Protein AF-A0A367JCL0-F1 (afdb_monomer_lite)

Secondary structure (DSSP, 8-state):
--SHHHHHHHHHPPPS--TT-----TT---SS--HHHHHHHHHHHHHHHHHHHHHHHHHHHHHHHHHHHHHHHH--TTTS---S---------HHHHHHHHHHHHHHHHHHHHHHHTT---GGG-------S-HHHHHHHHHHHHHHHHHHHHHHHHHHHHHHHHHHHHHHTT---------

Organism: Rhizopus azygosporus (NCBI:txid86630)

pLDDT: mean 73.67, std 15.81, range [34.81, 93.25]

Sequence (182 aa):
MSNIDQLKFWLEEEPAGREDDVYLPPDTPIVNPGPNTISLIHKKKTLLKHRCIARLKSYHYKQLEIIRKNVASTVQKEKLPRQSFTPPIEVITGRDYLAYFTQDILDCIDHLDKVKRDEVDPSKDPKVVQVNNGELFHERTEYASQLEKLFDSQCEEAENQYRTLYNIIIEGDDPKLHQKQT

Radius of gyration: 31.99 Å; chains: 1; bounding box: 90×49×70 Å

Structure (mmCIF, N/CA/C/O backbone):
data_AF-A0A367JCL0-F1
#
_entry.id   AF-A0A367JCL0-F1
#
loop_
_atom_site.group_PDB
_atom_site.id
_atom_site.type_symbol
_atom_site.label_atom_id
_atom_site.label_alt_id
_atom_site.label_comp_id
_atom_site.label_asym_id
_atom_site.label_entity_id
_atom_site.label_seq_id
_atom_site.pdbx_PDB_ins_code
_atom_site.Cartn_x
_atom_site.Cartn_y
_atom_site.Cartn_z
_atom_site.occupancy
_atom_site.B_iso_or_equiv
_atom_site.auth_seq_id
_atom_site.auth_comp_id
_atom_site.auth_asym_id
_atom_site.auth_atom_id
_atom_site.pdbx_PDB_model_num
ATOM 1 N N . MET A 1 1 ? 22.654 -6.155 6.620 1.00 44.31 1 MET A N 1
ATOM 2 C CA . MET A 1 1 ? 22.383 -6.116 5.164 1.00 44.31 1 MET A CA 1
ATOM 3 C C . MET A 1 1 ? 21.533 -7.331 4.774 1.00 44.31 1 MET A C 1
ATOM 5 O O . MET A 1 1 ? 22.089 -8.266 4.218 1.00 44.31 1 MET A O 1
ATOM 9 N N . SER A 1 2 ? 20.247 -7.434 5.161 1.00 52.16 2 SER A N 1
ATOM 10 C CA . SER A 1 2 ? 19.583 -8.760 5.062 1.00 52.16 2 SER A CA 1
ATOM 11 C C . SER A 1 2 ? 18.054 -8.833 4.906 1.00 52.16 2 SER A C 1
ATOM 13 O O . SER A 1 2 ? 17.493 -9.870 5.225 1.00 52.16 2 SER A O 1
ATOM 15 N N . ASN A 1 3 ? 17.350 -7.815 4.399 1.00 66.75 3 ASN A N 1
ATOM 16 C CA . ASN A 1 3 ? 15.946 -8.019 3.966 1.00 66.75 3 ASN A CA 1
ATOM 17 C C . ASN A 1 3 ? 15.582 -7.129 2.766 1.00 66.75 3 ASN A C 1
ATOM 19 O O . ASN A 1 3 ? 15.017 -7.585 1.778 1.00 66.75 3 ASN A O 1
ATOM 23 N N . ILE A 1 4 ? 16.035 -5.874 2.800 1.00 72.19 4 ILE A N 1
ATOM 24 C CA . ILE A 1 4 ? 15.807 -4.889 1.731 1.00 72.19 4 ILE A CA 1
ATOM 25 C C . ILE A 1 4 ? 16.496 -5.303 0.419 1.00 72.19 4 ILE A C 1
ATOM 27 O O . ILE A 1 4 ? 15.854 -5.298 -0.627 1.00 72.19 4 ILE A O 1
ATOM 31 N N . ASP A 1 5 ? 17.763 -5.729 0.470 1.00 75.56 5 ASP A N 1
ATOM 32 C CA . ASP A 1 5 ? 18.516 -6.143 -0.728 1.00 75.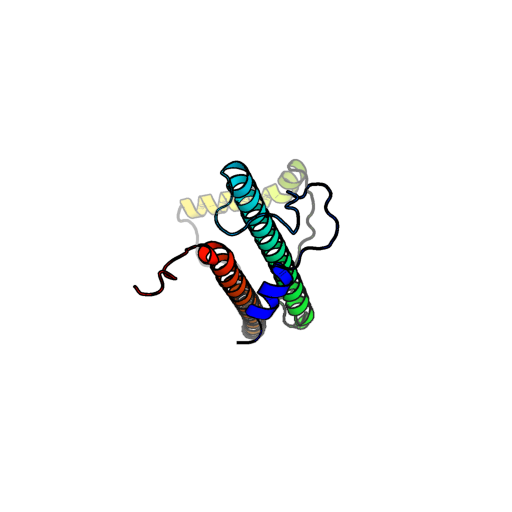56 5 ASP A CA 1
ATOM 33 C C . ASP A 1 5 ? 17.939 -7.412 -1.377 1.00 75.56 5 ASP A C 1
ATOM 35 O O . ASP A 1 5 ? 17.896 -7.530 -2.600 1.00 75.56 5 ASP A O 1
ATOM 39 N N . GLN A 1 6 ? 17.439 -8.344 -0.560 1.00 81.44 6 GLN A N 1
ATOM 40 C CA . GLN A 1 6 ? 16.776 -9.556 -1.045 1.00 81.44 6 GLN A CA 1
ATOM 41 C C . GLN A 1 6 ? 15.436 -9.224 -1.702 1.00 81.44 6 GLN A C 1
ATOM 43 O O . GLN A 1 6 ? 15.147 -9.710 -2.791 1.00 81.44 6 GLN A O 1
ATOM 48 N N . LEU A 1 7 ? 14.627 -8.366 -1.076 1.00 80.44 7 LEU A N 1
ATOM 49 C CA . LEU A 1 7 ? 13.364 -7.926 -1.659 1.00 80.44 7 LEU A CA 1
ATOM 50 C C . LEU A 1 7 ? 13.594 -7.166 -2.969 1.00 80.44 7 LEU A C 1
ATOM 52 O O . LEU A 1 7 ? 12.889 -7.413 -3.942 1.00 80.44 7 LEU A O 1
ATOM 56 N N . LYS A 1 8 ? 14.614 -6.305 -3.032 1.00 79.62 8 LYS A N 1
ATOM 57 C CA . LYS A 1 8 ? 15.017 -5.628 -4.269 1.00 79.62 8 LYS A CA 1
ATOM 58 C C . LYS A 1 8 ? 15.340 -6.631 -5.380 1.00 79.62 8 LYS A C 1
ATOM 60 O O . LYS A 1 8 ? 14.803 -6.492 -6.473 1.00 79.62 8 LYS A O 1
ATOM 65 N N . PHE A 1 9 ? 16.137 -7.658 -5.087 1.00 81.31 9 PHE A N 1
ATOM 66 C CA . PHE A 1 9 ? 16.462 -8.717 -6.047 1.00 81.31 9 PHE A CA 1
ATOM 67 C C . PHE A 1 9 ? 15.200 -9.387 -6.620 1.00 81.31 9 PHE A C 1
ATOM 69 O O . PHE A 1 9 ? 15.035 -9.465 -7.835 1.00 81.31 9 PHE A O 1
ATOM 76 N N . TRP A 1 10 ? 14.260 -9.784 -5.758 1.00 82.50 10 TRP A N 1
ATOM 77 C CA . TRP A 1 10 ? 13.000 -10.403 -6.191 1.00 82.50 10 TRP A CA 1
ATOM 78 C C . TRP A 1 10 ? 12.086 -9.456 -6.977 1.00 82.50 10 TRP A C 1
ATOM 80 O O . TRP A 1 10 ? 11.311 -9.896 -7.824 1.00 82.50 10 TRP A O 1
ATOM 90 N N . LEU A 1 11 ? 12.144 -8.153 -6.698 1.00 81.69 11 LEU A N 1
ATOM 91 C CA . LEU A 1 11 ? 11.395 -7.147 -7.450 1.00 81.69 11 LEU A CA 1
ATOM 92 C C . LEU A 1 11 ? 11.987 -6.918 -8.846 1.00 81.69 11 LEU A C 1
ATOM 94 O O . LEU A 1 11 ? 11.237 -6.612 -9.777 1.00 81.69 11 LEU A O 1
ATOM 98 N N . GLU A 1 12 ? 13.302 -7.073 -8.997 1.00 80.25 12 GLU A N 1
ATOM 99 C CA . GLU A 1 12 ? 14.021 -6.928 -10.265 1.00 80.25 12 GLU A CA 1
ATOM 100 C C . GLU A 1 12 ? 13.875 -8.158 -11.171 1.00 80.25 12 GLU A C 1
ATOM 102 O O . GLU A 1 12 ? 13.802 -7.991 -12.391 1.00 80.25 12 GLU A O 1
ATOM 107 N N . GLU A 1 13 ? 13.736 -9.363 -10.610 1.00 79.19 13 GLU A N 1
ATOM 108 C CA . GLU A 1 13 ? 13.492 -10.582 -11.389 1.00 79.19 13 GLU A CA 1
ATOM 109 C C . GLU A 1 13 ? 12.206 -10.471 -12.229 1.00 79.19 13 GLU A C 1
ATOM 111 O O . GLU A 1 13 ? 11.093 -10.287 -11.725 1.00 79.19 13 GLU A O 1
ATOM 116 N N . GLU A 1 14 ? 12.348 -10.556 -13.555 1.00 66.44 14 GLU A N 1
ATOM 117 C CA . GLU A 1 14 ? 11.206 -10.583 -14.463 1.00 66.44 14 GLU A CA 1
ATOM 118 C C . GLU A 1 14 ? 10.684 -12.011 -14.665 1.00 66.44 14 GLU A C 1
ATOM 120 O O . GLU A 1 14 ? 11.475 -12.926 -14.897 1.00 66.44 14 GLU A O 1
ATOM 125 N N . PRO A 1 15 ? 9.354 -12.224 -14.662 1.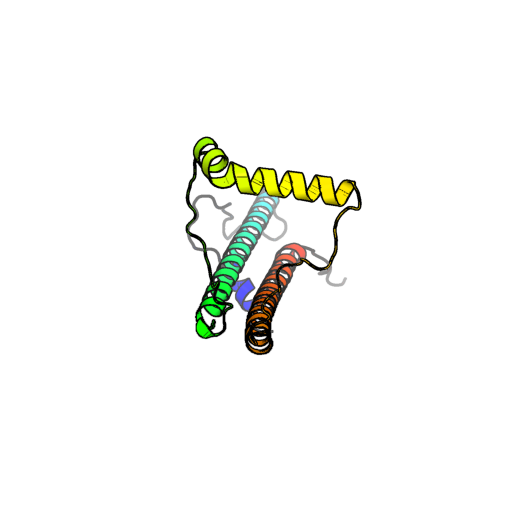00 65.06 15 PRO A N 1
ATOM 126 C CA . PRO A 1 15 ? 8.795 -13.493 -15.104 1.00 65.06 15 PRO A CA 1
ATOM 127 C C . PRO A 1 15 ? 9.074 -13.682 -16.600 1.00 65.06 15 PRO A C 1
ATOM 129 O O . PRO A 1 15 ? 8.828 -12.776 -17.400 1.00 65.06 15 PRO A O 1
ATOM 132 N N . ALA A 1 16 ? 9.576 -14.859 -16.974 1.00 55.19 16 ALA A N 1
ATOM 133 C CA . ALA A 1 16 ? 9.909 -15.180 -18.357 1.00 55.19 16 ALA A CA 1
ATOM 134 C C . ALA A 1 16 ? 8.669 -15.123 -19.274 1.00 55.19 16 ALA A C 1
ATOM 136 O O . ALA A 1 16 ? 7.637 -15.714 -18.954 1.00 55.19 16 ALA A O 1
ATOM 137 N N . GLY A 1 17 ? 8.795 -14.458 -20.431 1.00 53.75 17 GLY A N 1
ATOM 138 C CA . GLY A 1 17 ? 7.862 -14.607 -21.557 1.00 53.75 17 GLY A CA 1
ATOM 139 C C . GLY A 1 17 ? 6.817 -13.503 -21.755 1.00 53.75 17 GLY A C 1
ATOM 140 O O . GLY A 1 17 ? 5.643 -13.818 -21.921 1.00 53.75 17 GLY A O 1
ATOM 141 N N . ARG A 1 18 ? 7.202 -12.218 -21.787 1.00 59.78 18 ARG A N 1
ATOM 142 C CA . ARG A 1 18 ? 6.305 -11.162 -22.296 1.00 59.78 18 ARG A CA 1
ATOM 143 C C . ARG A 1 18 ? 6.629 -10.830 -23.753 1.00 59.78 18 ARG A C 1
ATOM 145 O O . ARG A 1 18 ? 7.749 -10.454 -24.077 1.00 59.78 18 ARG A O 1
ATOM 152 N N . GLU A 1 19 ? 5.627 -10.968 -24.618 1.00 53.44 19 GLU A N 1
ATOM 153 C CA . GLU A 1 19 ? 5.730 -10.766 -26.073 1.00 53.44 19 GLU A CA 1
ATOM 154 C C . GLU A 1 19 ? 5.974 -9.293 -26.474 1.00 53.44 19 GLU A C 1
ATOM 156 O O . GLU A 1 19 ? 6.479 -9.035 -27.562 1.00 53.44 19 GLU A O 1
ATOM 161 N N . ASP A 1 20 ? 5.712 -8.337 -25.572 1.00 59.53 20 ASP A N 1
ATOM 162 C CA . ASP A 1 20 ? 5.858 -6.887 -25.810 1.00 59.53 20 ASP A CA 1
ATOM 163 C C . ASP A 1 20 ? 7.238 -6.309 -25.429 1.00 59.53 20 ASP A C 1
ATOM 165 O O . ASP A 1 20 ? 7.424 -5.087 -25.365 1.00 59.53 20 ASP A O 1
ATOM 169 N N . ASP A 1 21 ? 8.215 -7.154 -25.097 1.00 63.31 21 ASP A N 1
ATOM 170 C CA . ASP A 1 21 ? 9.499 -6.679 -24.589 1.00 63.31 21 ASP A CA 1
ATOM 171 C C . ASP A 1 21 ? 10.377 -6.079 -25.697 1.00 63.31 21 ASP A C 1
ATOM 173 O O . ASP A 1 21 ? 10.525 -6.626 -26.790 1.00 63.31 21 ASP A O 1
ATOM 177 N N . VAL A 1 22 ? 11.025 -4.947 -25.389 1.00 66.25 22 VAL A N 1
ATOM 178 C CA . VAL A 1 22 ? 12.093 -4.384 -26.225 1.00 66.25 22 VAL A CA 1
ATOM 179 C C . VAL A 1 22 ? 13.238 -5.397 -26.266 1.00 66.25 22 VAL A C 1
ATOM 181 O O . VAL A 1 22 ? 14.076 -5.458 -25.358 1.00 66.25 22 VAL A O 1
ATOM 184 N N . TYR A 1 23 ? 13.246 -6.222 -27.312 1.00 68.00 23 TYR A N 1
ATOM 185 C CA . TYR A 1 23 ? 14.254 -7.248 -27.508 1.00 68.00 23 TYR A CA 1
ATOM 186 C C . TYR A 1 23 ? 15.596 -6.593 -27.828 1.00 68.00 23 TYR A C 1
ATOM 188 O O . TYR A 1 23 ? 15.753 -5.877 -28.818 1.00 68.00 23 TYR A O 1
ATOM 196 N N . LEU A 1 24 ? 16.572 -6.850 -26.963 1.00 70.19 24 LEU A N 1
ATOM 197 C CA . LEU A 1 24 ? 17.973 -6.571 -27.229 1.00 70.19 24 LEU A CA 1
ATOM 198 C C . LEU A 1 24 ? 18.658 -7.926 -27.380 1.00 70.19 24 LEU A C 1
ATOM 200 O O . LEU A 1 24 ? 18.678 -8.675 -26.397 1.00 70.19 24 LEU A O 1
ATOM 204 N N . PRO A 1 25 ? 19.184 -8.255 -28.574 1.00 73.19 25 PRO A N 1
ATOM 205 C CA . PRO A 1 25 ? 19.974 -9.459 -28.773 1.00 73.19 25 PRO A CA 1
ATOM 206 C C . PRO A 1 25 ? 21.109 -9.553 -27.741 1.00 73.19 25 PRO A C 1
ATOM 208 O O . PRO A 1 25 ? 21.645 -8.514 -27.340 1.00 73.19 25 PRO A O 1
ATOM 211 N N . PRO A 1 26 ? 21.521 -10.761 -27.331 1.00 70.88 26 PRO A N 1
ATOM 212 C CA . PRO A 1 26 ? 22.628 -10.939 -26.388 1.00 70.88 26 PRO A CA 1
ATOM 213 C C . PRO A 1 26 ? 23.942 -10.307 -26.882 1.00 70.88 26 PRO A C 1
ATOM 215 O O . PRO A 1 26 ? 24.706 -9.796 -26.070 1.00 70.88 26 PRO A O 1
ATOM 218 N N . ASP A 1 27 ? 24.141 -10.226 -28.202 1.00 74.31 27 ASP A N 1
ATOM 219 C CA . ASP A 1 27 ? 25.318 -9.612 -28.836 1.00 74.31 27 ASP A CA 1
ATOM 220 C C . ASP A 1 27 ? 25.206 -8.085 -29.014 1.00 74.31 27 ASP A C 1
ATOM 222 O O . ASP A 1 27 ? 25.984 -7.471 -29.747 1.00 74.31 27 ASP A O 1
ATOM 226 N N . THR A 1 28 ? 24.220 -7.437 -28.381 1.00 74.38 28 THR A N 1
ATOM 227 C CA . THR A 1 28 ? 24.071 -5.978 -28.462 1.00 74.38 28 THR A CA 1
ATOM 228 C C . THR A 1 28 ? 25.324 -5.300 -27.892 1.00 74.38 28 THR A C 1
ATOM 230 O O . THR A 1 28 ? 25.645 -5.518 -26.722 1.00 74.38 28 THR A O 1
ATOM 233 N N . PRO A 1 29 ? 26.016 -4.425 -28.648 1.00 73.06 29 PRO A N 1
ATOM 234 C CA . PRO A 1 29 ? 27.198 -3.736 -28.146 1.00 73.06 29 PRO A CA 1
ATOM 235 C C . PRO A 1 29 ? 26.811 -2.797 -27.000 1.00 73.06 29 PRO A C 1
ATOM 237 O O . PRO A 1 29 ? 26.094 -1.819 -27.195 1.00 73.06 29 PRO A O 1
ATOM 240 N N . ILE A 1 30 ? 27.285 -3.101 -25.791 1.00 73.44 30 ILE A N 1
ATOM 241 C CA . ILE A 1 30 ? 27.063 -2.274 -24.592 1.00 73.44 30 ILE A CA 1
ATOM 242 C C . ILE A 1 30 ? 28.113 -1.154 -24.508 1.00 73.44 30 ILE A C 1
ATOM 244 O O . ILE A 1 30 ? 27.855 -0.087 -23.954 1.00 73.44 30 ILE A O 1
ATOM 248 N N . VAL A 1 31 ? 29.288 -1.376 -25.103 1.00 73.94 31 VAL A N 1
ATOM 249 C CA . VAL A 1 31 ? 30.389 -0.411 -25.180 1.00 73.94 31 VAL A CA 1
ATOM 250 C C . VAL A 1 31 ? 30.339 0.271 -26.549 1.00 73.94 31 VAL A C 1
ATOM 252 O O . VAL A 1 31 ? 30.435 -0.398 -27.572 1.00 73.94 31 VAL A O 1
ATOM 255 N N . ASN A 1 32 ? 30.163 1.596 -26.562 1.00 74.94 32 ASN A N 1
ATOM 256 C CA . ASN A 1 32 ? 29.954 2.429 -27.761 1.00 74.94 32 ASN A CA 1
ATOM 257 C C . ASN A 1 32 ? 28.793 1.995 -28.693 1.00 74.94 32 ASN A C 1
ATOM 259 O O . ASN A 1 32 ? 28.993 1.841 -29.900 1.00 74.94 32 ASN A O 1
ATOM 263 N N . PRO A 1 33 ? 27.564 1.812 -28.173 1.00 82.50 33 PRO A N 1
ATOM 264 C CA . PRO A 1 33 ? 26.387 1.556 -29.001 1.00 82.50 33 PRO A CA 1
ATOM 265 C C . PRO A 1 33 ? 26.084 2.709 -29.969 1.00 82.50 33 PRO A C 1
ATOM 267 O O . PRO A 1 33 ? 26.219 3.884 -29.631 1.00 82.50 33 PRO A O 1
ATOM 270 N N . GLY A 1 34 ? 25.574 2.371 -31.156 1.00 83.81 34 GLY A N 1
ATOM 271 C CA . GLY A 1 34 ? 24.968 3.358 -32.050 1.00 83.81 34 GLY A CA 1
ATOM 272 C C . GLY A 1 34 ? 23.714 4.009 -31.431 1.00 83.81 34 GLY A C 1
ATOM 273 O O . GLY A 1 34 ? 23.109 3.445 -30.515 1.00 83.81 34 GLY A O 1
ATOM 274 N N . PRO A 1 35 ? 23.261 5.167 -31.941 1.00 83.88 35 PRO A N 1
ATOM 275 C CA . PRO A 1 35 ? 22.170 5.947 -31.342 1.00 83.88 35 PRO A CA 1
ATOM 276 C C . PRO A 1 35 ? 20.841 5.178 -31.226 1.00 83.88 35 PRO A C 1
ATOM 278 O O . PRO A 1 35 ? 20.149 5.285 -30.213 1.00 83.88 35 PRO A O 1
ATOM 281 N N . ASN A 1 36 ? 20.512 4.333 -32.210 1.00 82.81 36 ASN A N 1
ATOM 282 C CA . ASN A 1 36 ? 19.321 3.474 -32.154 1.00 82.81 36 ASN A CA 1
ATOM 283 C C . ASN A 1 36 ? 19.422 2.438 -31.026 1.00 82.81 36 ASN A C 1
ATOM 285 O O . ASN A 1 36 ? 18.469 2.230 -30.278 1.00 82.81 36 ASN A O 1
ATOM 289 N N . THR A 1 37 ? 20.596 1.833 -30.861 1.00 81.88 37 THR A N 1
ATOM 290 C CA . THR A 1 37 ? 20.872 0.860 -29.803 1.00 81.88 37 THR A CA 1
ATOM 291 C C . THR A 1 37 ? 20.820 1.509 -28.420 1.00 81.88 37 THR A C 1
ATOM 293 O O . THR A 1 37 ? 20.218 0.944 -27.511 1.00 81.88 37 THR A O 1
ATOM 296 N N . ILE A 1 38 ? 21.351 2.730 -28.264 1.00 84.88 38 ILE A N 1
ATOM 297 C CA . ILE A 1 38 ? 21.219 3.525 -27.028 1.00 84.88 38 ILE A CA 1
ATOM 298 C C . ILE A 1 38 ? 19.744 3.748 -26.684 1.00 84.88 38 ILE A C 1
ATOM 300 O O . ILE A 1 38 ? 19.342 3.535 -25.540 1.00 84.88 38 ILE A O 1
ATOM 304 N N . SER A 1 39 ? 18.928 4.140 -27.668 1.00 84.88 39 SER A N 1
ATOM 305 C CA . SER A 1 39 ? 17.491 4.360 -27.467 1.00 84.88 39 SER A CA 1
ATOM 306 C C . SER A 1 39 ? 16.782 3.091 -26.987 1.00 84.88 39 SER A C 1
ATOM 308 O O . SER A 1 39 ? 15.996 3.148 -26.042 1.00 84.88 39 SER A O 1
ATOM 310 N N . LEU A 1 40 ? 17.089 1.935 -27.584 1.00 84.00 40 LEU A N 1
ATOM 311 C CA . LEU A 1 40 ? 16.519 0.646 -27.182 1.00 84.00 40 LEU A CA 1
ATOM 312 C C . LEU A 1 40 ? 16.975 0.225 -25.776 1.00 84.00 40 LEU A C 1
ATOM 314 O O . LEU A 1 40 ? 16.145 -0.204 -24.976 1.00 84.00 40 LEU A O 1
ATOM 318 N N . ILE A 1 41 ? 18.257 0.414 -25.440 1.00 83.31 41 ILE A N 1
ATOM 319 C CA . ILE A 1 41 ? 18.792 0.185 -24.086 1.00 83.31 41 ILE A CA 1
ATOM 320 C C . ILE A 1 41 ? 18.058 1.054 -23.067 1.00 83.31 41 ILE A C 1
ATOM 322 O O . ILE A 1 41 ? 17.626 0.549 -22.031 1.00 83.31 41 ILE A O 1
ATOM 326 N N . HIS A 1 42 ? 17.882 2.343 -23.358 1.00 84.75 42 HIS A N 1
ATOM 327 C CA . HIS A 1 42 ? 17.192 3.255 -22.454 1.00 84.75 42 HIS A CA 1
ATOM 328 C C . HIS A 1 42 ? 15.722 2.862 -22.275 1.00 84.75 42 HIS A C 1
ATOM 330 O O . HIS A 1 42 ? 15.278 2.696 -21.144 1.00 84.75 42 HIS A O 1
ATOM 336 N N . LYS A 1 43 ? 14.995 2.594 -23.370 1.00 85.06 43 LYS A N 1
ATOM 337 C CA . LYS A 1 43 ? 13.603 2.114 -23.317 1.00 85.06 43 LYS A CA 1
ATOM 338 C C . LYS A 1 43 ? 13.464 0.853 -22.468 1.00 85.06 43 LYS A C 1
ATOM 340 O O . LYS A 1 43 ? 12.570 0.789 -21.627 1.00 85.06 43 LYS A O 1
ATOM 345 N N . LYS A 1 44 ? 14.361 -0.124 -22.649 1.00 83.75 44 LYS A N 1
ATOM 346 C CA . LYS A 1 44 ? 14.365 -1.358 -21.855 1.00 83.75 44 LYS A CA 1
ATOM 347 C C . LYS A 1 44 ? 14.600 -1.065 -20.372 1.00 83.75 44 LYS A C 1
ATOM 349 O O . LYS A 1 44 ? 13.835 -1.546 -19.543 1.00 83.75 44 LYS A O 1
ATOM 354 N N . LYS A 1 45 ? 15.594 -0.237 -20.028 1.00 82.56 45 LYS A N 1
ATOM 355 C CA . LYS A 1 45 ? 15.869 0.166 -18.635 1.00 82.56 45 LYS A CA 1
ATOM 356 C C . LYS A 1 45 ? 14.676 0.865 -17.982 1.00 82.56 45 LYS A C 1
ATOM 358 O O . LYS A 1 45 ? 14.271 0.485 -16.887 1.00 82.56 45 LYS A O 1
ATOM 363 N N . THR A 1 46 ? 14.076 1.837 -18.665 1.00 85.62 46 THR A N 1
ATOM 364 C CA . THR A 1 46 ? 12.897 2.563 -18.172 1.00 85.62 46 THR A CA 1
ATOM 365 C C . THR A 1 46 ? 11.722 1.618 -17.927 1.00 85.62 46 THR A C 1
ATOM 367 O O . THR A 1 46 ? 11.063 1.692 -16.892 1.00 85.62 46 THR A O 1
ATOM 370 N N . LEU A 1 47 ? 11.477 0.686 -18.848 1.00 84.94 47 LEU A N 1
ATOM 371 C CA . LEU A 1 47 ? 10.404 -0.296 -18.732 1.00 84.94 47 LEU A CA 1
ATOM 372 C C . LEU A 1 47 ? 10.639 -1.277 -17.571 1.00 84.94 47 LEU A C 1
ATOM 374 O O . LEU A 1 47 ? 9.714 -1.514 -16.791 1.00 84.94 47 LEU A O 1
ATOM 378 N N . LEU A 1 48 ? 11.869 -1.768 -17.390 1.00 82.75 48 LEU A N 1
ATOM 379 C CA . LEU A 1 48 ? 12.257 -2.589 -16.235 1.00 82.75 48 LEU A CA 1
ATOM 380 C C . LEU A 1 48 ? 12.014 -1.852 -14.913 1.00 82.75 48 LEU A C 1
ATOM 382 O O . LEU A 1 48 ? 11.400 -2.399 -13.996 1.00 82.75 48 LEU A O 1
ATOM 386 N N . LYS A 1 49 ? 12.412 -0.580 -14.840 1.00 85.50 49 LYS A N 1
ATOM 387 C CA . LYS A 1 49 ? 12.200 0.279 -13.670 1.00 85.50 49 LYS A CA 1
ATOM 388 C C . LYS A 1 49 ? 10.718 0.440 -13.339 1.00 85.50 49 LYS A C 1
ATOM 390 O O . LYS A 1 49 ? 10.314 0.212 -12.201 1.00 85.50 49 LYS A O 1
ATOM 395 N N . HIS A 1 50 ? 9.884 0.766 -14.328 1.00 87.06 50 HIS A N 1
ATOM 396 C CA . HIS A 1 50 ? 8.437 0.883 -14.124 1.00 87.06 50 HIS A CA 1
ATOM 397 C C . HIS A 1 50 ? 7.808 -0.422 -13.631 1.00 87.06 50 HIS A C 1
ATOM 399 O O . HIS A 1 50 ? 6.951 -0.397 -12.747 1.00 87.06 50 HIS A O 1
ATOM 405 N N . ARG A 1 51 ? 8.240 -1.567 -14.167 1.00 86.19 51 ARG A N 1
ATOM 406 C CA . ARG A 1 51 ? 7.759 -2.882 -13.726 1.00 86.19 51 ARG A CA 1
ATOM 407 C C . ARG A 1 51 ? 8.190 -3.196 -12.299 1.00 86.19 51 ARG A C 1
ATOM 409 O O . ARG A 1 51 ? 7.354 -3.640 -11.516 1.00 86.19 51 ARG A O 1
ATOM 416 N N . CYS A 1 52 ? 9.443 -2.918 -11.949 1.00 88.00 52 CYS A N 1
ATOM 417 C CA . CYS A 1 52 ? 9.954 -3.063 -10.587 1.00 88.00 52 CYS A CA 1
ATOM 418 C C . CYS A 1 52 ? 9.127 -2.223 -9.594 1.00 88.00 52 CYS A C 1
ATOM 420 O O . CYS A 1 52 ? 8.628 -2.749 -8.599 1.00 88.00 52 CYS A O 1
ATOM 422 N N . ILE A 1 53 ? 8.839 -0.957 -9.926 1.00 89.81 53 ILE A N 1
ATOM 423 C CA . ILE A 1 53 ? 7.963 -0.080 -9.127 1.00 89.81 53 ILE A CA 1
ATOM 424 C C . ILE A 1 53 ? 6.541 -0.653 -9.007 1.00 89.81 53 ILE A C 1
ATOM 426 O O . ILE A 1 53 ? 5.961 -0.662 -7.920 1.00 89.81 53 ILE A O 1
ATOM 430 N N . ALA A 1 54 ? 5.961 -1.158 -10.099 1.00 89.25 54 ALA A N 1
ATOM 431 C CA . ALA A 1 54 ? 4.622 -1.749 -10.075 1.00 89.25 54 ALA A CA 1
ATOM 432 C C . ALA A 1 54 ? 4.550 -2.998 -9.175 1.00 89.25 54 ALA A C 1
ATOM 434 O O . ALA A 1 54 ? 3.569 -3.193 -8.446 1.00 89.25 54 ALA A O 1
ATOM 435 N N . ARG A 1 55 ? 5.602 -3.826 -9.184 1.00 89.56 55 ARG A N 1
ATOM 436 C CA . ARG A 1 55 ? 5.740 -4.977 -8.281 1.00 89.56 55 ARG A CA 1
ATOM 437 C C . ARG A 1 55 ? 5.882 -4.522 -6.831 1.00 89.56 55 ARG A C 1
ATOM 439 O O . ARG A 1 55 ? 5.169 -5.050 -5.982 1.00 89.56 55 ARG A O 1
ATOM 446 N N . LEU A 1 56 ? 6.704 -3.505 -6.562 1.00 91.62 56 LEU A N 1
ATOM 447 C CA . LEU A 1 56 ? 6.880 -2.940 -5.222 1.00 91.62 56 LEU A CA 1
ATOM 448 C C . LEU A 1 56 ? 5.545 -2.435 -4.657 1.00 91.62 56 LEU A C 1
ATOM 450 O O . LEU A 1 56 ? 5.187 -2.761 -3.528 1.00 91.62 56 LEU A O 1
ATOM 454 N N . LYS A 1 57 ? 4.766 -1.707 -5.465 1.00 91.19 57 LYS A N 1
ATOM 455 C CA . LYS A 1 57 ? 3.430 -1.224 -5.087 1.00 91.19 57 LYS A CA 1
ATOM 456 C C . LYS A 1 57 ? 2.477 -2.376 -4.756 1.00 91.19 57 LYS A C 1
ATOM 458 O O . LYS A 1 57 ? 1.776 -2.340 -3.749 1.00 91.19 57 LYS A O 1
ATOM 463 N N . SER A 1 58 ? 2.479 -3.421 -5.582 1.00 90.62 58 SER A N 1
ATOM 464 C CA . SER A 1 58 ? 1.650 -4.614 -5.364 1.00 90.62 58 SER A CA 1
ATOM 465 C C . SER A 1 58 ? 2.047 -5.363 -4.089 1.00 90.62 58 SER A C 1
ATOM 467 O O . SER A 1 58 ? 1.182 -5.820 -3.343 1.00 90.62 58 SER A O 1
ATOM 469 N N . TYR A 1 59 ? 3.350 -5.476 -3.826 1.00 90.94 59 TYR A N 1
ATOM 470 C CA . TYR A 1 59 ? 3.885 -6.060 -2.600 1.00 90.94 59 TYR A CA 1
ATOM 471 C C . TYR A 1 59 ? 3.449 -5.263 -1.365 1.00 90.94 59 TYR A C 1
ATOM 473 O O . TYR A 1 59 ? 2.931 -5.849 -0.419 1.00 90.94 59 TYR A O 1
ATOM 481 N N . HIS A 1 60 ? 3.571 -3.934 -1.403 1.00 92.44 60 HIS A N 1
ATOM 482 C CA . HIS A 1 60 ? 3.161 -3.063 -0.303 1.00 92.44 60 HIS A CA 1
ATOM 483 C C . HIS A 1 60 ? 1.666 -3.210 0.030 1.00 92.44 60 HIS A C 1
ATOM 485 O O . HIS A 1 60 ? 1.315 -3.411 1.190 1.00 92.44 60 HIS A O 1
ATOM 491 N N . TYR A 1 61 ? 0.778 -3.237 -0.970 1.00 92.50 61 TYR A N 1
ATOM 492 C CA . TYR A 1 61 ? -0.650 -3.469 -0.710 1.00 92.50 61 TYR A CA 1
ATOM 493 C C . TYR A 1 61 ? -0.941 -4.834 -0.084 1.00 92.50 61 TYR A C 1
ATOM 495 O O . TYR A 1 61 ? -1.779 -4.926 0.813 1.00 92.50 61 TYR A O 1
ATOM 503 N N . LYS A 1 62 ? -0.231 -5.888 -0.504 1.00 91.88 62 LYS A N 1
ATOM 504 C CA . LYS A 1 62 ? -0.353 -7.206 0.134 1.00 91.88 62 LYS A CA 1
ATOM 505 C C . LYS A 1 62 ? 0.114 -7.180 1.588 1.00 91.88 62 LYS A C 1
ATOM 507 O O . LYS A 1 62 ? -0.523 -7.810 2.426 1.00 91.88 62 LYS A O 1
ATOM 512 N N . GLN A 1 63 ? 1.181 -6.444 1.901 1.00 91.81 63 GLN A N 1
ATOM 513 C CA . GLN A 1 63 ? 1.640 -6.277 3.282 1.00 91.81 63 GLN A CA 1
ATOM 514 C C . GLN A 1 63 ? 0.588 -5.575 4.145 1.00 91.81 63 GLN A C 1
ATOM 516 O O . GLN A 1 63 ? 0.260 -6.074 5.218 1.00 91.81 63 GLN A O 1
ATOM 521 N N . LEU A 1 64 ? -0.028 -4.496 3.652 1.00 92.44 64 LEU A N 1
ATOM 522 C CA . LEU A 1 64 ? -1.125 -3.825 4.361 1.00 92.44 64 LEU A CA 1
ATOM 523 C C . LEU A 1 64 ? -2.331 -4.751 4.588 1.00 92.44 64 LEU A C 1
ATOM 525 O O . LEU A 1 64 ? -2.949 -4.727 5.653 1.00 92.44 64 LEU A O 1
ATOM 529 N N . GLU A 1 65 ? -2.662 -5.603 3.615 1.00 92.31 65 GLU A N 1
ATOM 530 C CA . GLU A 1 65 ? -3.729 -6.596 3.769 1.00 92.31 65 GLU A CA 1
ATOM 531 C C . GLU A 1 65 ? -3.398 -7.633 4.856 1.00 92.31 65 GLU A C 1
ATOM 533 O O . GLU A 1 65 ? -4.265 -7.988 5.660 1.00 92.31 65 GLU A O 1
ATOM 538 N N . ILE A 1 66 ? -2.146 -8.098 4.911 1.00 91.88 66 ILE A N 1
ATOM 539 C CA . ILE A 1 66 ? -1.658 -9.022 5.943 1.00 91.88 66 ILE A CA 1
ATOM 540 C C . ILE A 1 66 ? -1.704 -8.358 7.322 1.00 91.88 66 ILE A C 1
ATOM 542 O O . ILE A 1 66 ? -2.237 -8.959 8.253 1.00 91.88 66 ILE A O 1
ATOM 546 N N . ILE A 1 67 ? -1.229 -7.114 7.448 1.00 91.31 67 ILE A N 1
ATOM 547 C CA . ILE A 1 67 ? -1.295 -6.327 8.691 1.00 91.31 67 ILE A CA 1
ATOM 548 C C . ILE A 1 67 ? -2.743 -6.240 9.174 1.00 91.31 67 ILE A C 1
ATOM 550 O O . ILE A 1 67 ? -3.045 -6.607 10.309 1.00 91.31 67 ILE A O 1
ATOM 554 N N . ARG A 1 68 ? -3.675 -5.866 8.290 1.00 89.75 68 ARG A N 1
ATOM 555 C CA . ARG A 1 68 ? -5.101 -5.789 8.626 1.00 89.75 68 ARG A CA 1
ATOM 556 C C . ARG A 1 68 ? -5.657 -7.127 9.118 1.00 89.75 68 ARG A C 1
ATOM 558 O O . ARG A 1 68 ? -6.398 -7.149 10.099 1.00 89.75 68 ARG A O 1
ATOM 565 N N . LYS A 1 69 ? -5.315 -8.239 8.460 1.00 91.62 69 LYS A N 1
ATOM 566 C CA . LYS A 1 69 ? -5.752 -9.587 8.869 1.00 91.62 69 LYS A CA 1
ATOM 567 C C . LYS A 1 69 ? -5.165 -9.997 10.223 1.00 91.62 69 LYS A C 1
ATOM 569 O O . LYS A 1 69 ? -5.891 -10.559 11.038 1.00 91.62 69 LYS A O 1
ATOM 574 N N . ASN A 1 70 ? -3.896 -9.688 10.474 1.00 89.06 70 ASN A N 1
ATOM 575 C CA . ASN A 1 70 ? -3.203 -10.010 11.722 1.00 89.06 70 ASN A CA 1
ATOM 576 C C . ASN A 1 70 ? -3.721 -9.182 12.905 1.00 89.06 70 ASN A C 1
ATOM 578 O O . ASN A 1 70 ? -3.918 -9.704 14.000 1.00 89.06 70 ASN A O 1
ATOM 582 N N . VAL A 1 71 ? -4.004 -7.896 12.696 1.00 87.44 71 VAL A N 1
ATOM 583 C CA . VAL A 1 71 ? -4.637 -7.076 13.735 1.00 87.44 71 VAL A CA 1
ATOM 584 C C . VAL A 1 71 ? -6.055 -7.582 13.999 1.00 87.44 71 VAL A C 1
ATOM 586 O O . VAL A 1 71 ? -6.410 -7.834 15.144 1.00 87.44 71 VAL A O 1
ATOM 589 N N . ALA A 1 72 ? -6.845 -7.862 12.959 1.00 85.00 72 ALA A N 1
ATOM 590 C CA . ALA A 1 72 ? -8.193 -8.404 13.132 1.00 85.00 72 ALA A CA 1
ATOM 591 C C . ALA A 1 72 ? -8.228 -9.751 13.885 1.00 85.00 72 ALA A C 1
ATOM 593 O O . ALA A 1 72 ? -9.178 -10.002 14.625 1.00 85.00 72 ALA A O 1
ATOM 594 N N . SER A 1 73 ? -7.215 -10.610 13.721 1.00 85.75 73 SER A N 1
ATOM 595 C CA . SER A 1 73 ? -7.144 -11.909 14.405 1.00 85.75 73 SER A CA 1
ATOM 596 C C . SER A 1 73 ? -6.719 -11.817 15.874 1.00 85.75 73 SER A C 1
ATOM 598 O O . SER A 1 73 ? -7.029 -12.720 16.649 1.00 85.75 73 SER A O 1
ATOM 600 N N . THR A 1 74 ? -6.056 -10.732 16.278 1.00 83.19 74 THR A N 1
ATOM 601 C CA . THR A 1 74 ? -5.616 -10.500 17.667 1.00 83.19 74 THR A CA 1
ATOM 602 C C . THR A 1 74 ? -6.640 -9.728 18.507 1.00 83.19 74 THR A C 1
ATOM 604 O O . THR A 1 74 ? -6.520 -9.665 19.733 1.00 83.19 74 THR A O 1
ATOM 607 N N . VAL A 1 75 ? -7.681 -9.178 17.874 1.00 84.12 75 VAL A N 1
ATOM 608 C CA . VAL A 1 75 ? -8.741 -8.404 18.533 1.00 84.12 75 VAL A CA 1
ATOM 609 C C . VAL A 1 75 ? -9.607 -9.289 19.437 1.00 84.12 75 VAL A C 1
ATOM 611 O O . VAL A 1 75 ? -10.325 -10.188 18.992 1.00 84.12 75 VAL A O 1
ATOM 614 N N . GLN A 1 76 ? -9.616 -8.970 20.731 1.00 82.31 76 GLN A N 1
ATOM 615 C CA . GLN A 1 76 ? -10.495 -9.578 21.726 1.00 82.31 76 GLN A CA 1
ATOM 616 C C . GLN A 1 76 ? -11.858 -8.882 21.687 1.00 82.31 76 GLN A C 1
ATOM 618 O O . GLN A 1 76 ? -12.038 -7.803 22.251 1.00 82.31 76 GLN A O 1
ATOM 623 N N . LYS A 1 77 ? -12.843 -9.519 21.039 1.00 78.62 77 LYS A N 1
ATOM 624 C CA . LYS A 1 77 ? -14.202 -8.966 20.857 1.00 78.62 77 LYS A CA 1
ATOM 625 C C . LYS A 1 77 ? -14.883 -8.540 22.163 1.00 78.62 77 LYS A C 1
ATOM 627 O O . LYS A 1 77 ? -15.729 -7.655 22.154 1.00 78.62 77 LYS A O 1
ATOM 632 N N . GLU A 1 78 ? -14.523 -9.160 23.281 1.00 76.25 78 GLU A N 1
ATOM 633 C CA . GLU A 1 78 ? -15.087 -8.882 24.608 1.00 76.25 78 GLU A CA 1
ATOM 634 C C . GLU A 1 78 ? -14.624 -7.546 25.204 1.00 76.25 78 GLU A C 1
ATOM 636 O O . GLU A 1 78 ? -15.357 -6.937 25.986 1.00 76.25 78 GLU A O 1
ATOM 641 N N . LYS A 1 79 ? -13.432 -7.085 24.804 1.00 74.19 79 LYS A N 1
ATOM 642 C CA . LYS A 1 79 ? -12.824 -5.819 25.231 1.00 74.19 79 LYS A CA 1
ATOM 643 C C . LYS A 1 79 ? -13.136 -4.658 24.296 1.00 74.19 79 LYS A C 1
ATOM 645 O O . LYS A 1 79 ? -12.806 -3.519 24.606 1.00 74.19 79 LYS A O 1
ATOM 650 N N . LEU A 1 80 ? -13.774 -4.923 23.157 1.00 70.00 80 LEU A N 1
ATOM 651 C CA . LEU A 1 80 ? -14.267 -3.849 22.310 1.00 70.00 80 LEU A CA 1
ATOM 652 C C . LEU A 1 80 ? -15.438 -3.137 23.004 1.00 70.00 80 LEU A C 1
ATOM 654 O O . LEU A 1 80 ? -16.236 -3.786 23.694 1.00 70.00 80 LEU A O 1
ATOM 658 N N . PRO A 1 81 ? -15.590 -1.817 22.806 1.00 63.91 81 PRO A N 1
ATOM 659 C CA . PRO A 1 81 ? -16.803 -1.119 23.193 1.00 63.91 81 PRO A CA 1
ATOM 660 C C . PRO A 1 81 ? -17.994 -1.812 22.524 1.00 63.91 81 PRO A C 1
ATOM 662 O O . PRO A 1 81 ? -18.152 -1.773 21.304 1.00 63.91 81 PRO A O 1
ATOM 665 N N . ARG A 1 82 ? -18.830 -2.498 23.309 1.00 61.66 82 ARG A N 1
ATOM 666 C CA . ARG A 1 82 ? -20.111 -2.986 22.799 1.00 61.66 82 ARG A CA 1
ATOM 667 C C . ARG A 1 82 ? -20.953 -1.751 22.509 1.00 61.66 82 ARG A C 1
ATOM 669 O O . ARG A 1 82 ? -21.270 -1.018 23.444 1.00 61.66 82 ARG A O 1
ATOM 676 N N . GLN A 1 83 ? -21.315 -1.524 21.247 1.00 53.88 83 GLN A N 1
ATOM 677 C CA . GLN A 1 83 ? -22.437 -0.641 20.943 1.00 53.88 83 GLN A CA 1
ATOM 678 C C . GLN A 1 83 ? -23.654 -1.237 21.649 1.00 53.88 83 GLN A C 1
ATOM 680 O O . GLN A 1 83 ? -24.159 -2.285 21.258 1.00 53.88 83 GLN A O 1
ATOM 685 N N . SER A 1 84 ? -24.071 -0.612 22.748 1.00 54.00 84 SER A N 1
ATOM 686 C CA . SER A 1 84 ? -25.240 -1.032 23.521 1.00 54.00 84 SER A CA 1
ATOM 687 C C . SER A 1 84 ? -26.537 -0.868 22.730 1.00 54.00 84 SER A C 1
ATOM 689 O O . SER A 1 84 ? -27.542 -1.453 23.109 1.00 54.00 84 SER A O 1
ATOM 691 N N . PHE A 1 85 ? -26.504 -0.134 21.618 1.00 48.75 85 PHE A N 1
ATOM 692 C CA . PHE A 1 85 ? -27.614 0.044 20.701 1.00 48.75 85 PHE A CA 1
ATOM 693 C C . PHE A 1 85 ? -27.043 0.380 19.319 1.00 48.75 85 PHE A C 1
ATOM 695 O O . PHE A 1 85 ? -26.547 1.483 19.101 1.00 48.75 85 PHE A O 1
ATOM 702 N N . THR A 1 86 ? -27.093 -0.555 18.375 1.00 49.09 86 THR A N 1
ATOM 703 C CA . THR A 1 86 ? -27.247 -0.169 16.969 1.00 49.09 86 THR A CA 1
ATOM 704 C C . THR A 1 86 ? -28.759 -0.134 16.780 1.00 49.09 86 THR A C 1
ATOM 706 O O . THR A 1 86 ? -29.350 -1.210 16.655 1.00 49.09 86 THR A O 1
ATOM 709 N N . PRO A 1 87 ? -29.434 1.030 16.898 1.00 54.44 87 PRO A N 1
ATOM 710 C CA . PRO A 1 87 ? -30.855 1.068 16.595 1.00 54.44 87 PRO A CA 1
ATOM 711 C C . PRO A 1 87 ? -31.023 0.514 15.174 1.00 54.44 87 PRO A C 1
ATOM 713 O O . PRO A 1 87 ? -30.180 0.806 14.314 1.00 54.44 87 PRO A O 1
ATOM 716 N N . PRO A 1 88 ? -32.027 -0.345 14.929 1.00 56.31 88 PRO A N 1
ATOM 717 C CA . PRO A 1 88 ? -32.304 -0.802 13.579 1.00 56.31 88 PRO A CA 1
ATOM 718 C C . PRO A 1 88 ? -32.391 0.435 12.687 1.00 56.31 88 PRO A C 1
ATOM 720 O O . PRO A 1 88 ? -33.042 1.415 13.044 1.00 56.31 88 PRO A O 1
ATOM 723 N N . ILE A 1 89 ? -31.666 0.424 11.566 1.00 57.03 89 ILE A N 1
ATOM 724 C CA . ILE A 1 89 ? -31.781 1.485 10.566 1.00 57.03 89 ILE A CA 1
ATOM 725 C C . ILE A 1 89 ? -33.163 1.307 9.940 1.00 57.03 89 ILE A C 1
ATOM 727 O O . ILE A 1 89 ? -33.330 0.599 8.948 1.00 57.03 89 ILE A O 1
ATOM 731 N N . GLU A 1 90 ? -34.176 1.875 10.583 1.00 59.50 90 GLU A N 1
ATOM 732 C CA . GLU A 1 90 ? -35.525 1.929 10.053 1.00 59.50 90 GLU A CA 1
ATOM 733 C C . GLU A 1 90 ? -35.531 2.969 8.936 1.00 59.50 90 GLU A C 1
ATOM 735 O O . GLU A 1 90 ? -35.313 4.162 9.151 1.00 59.50 90 GLU A O 1
ATOM 740 N N . VAL A 1 91 ? -35.730 2.502 7.703 1.00 66.62 91 VAL A N 1
ATOM 741 C CA . VAL A 1 91 ? -35.931 3.380 6.550 1.00 66.62 91 VAL A CA 1
ATOM 742 C C . VAL A 1 91 ? -37.351 3.931 6.645 1.00 66.62 91 VAL A C 1
ATOM 744 O O . VAL A 1 91 ? -38.293 3.364 6.100 1.00 66.62 91 VAL A O 1
ATOM 747 N N . ILE A 1 92 ? -37.508 5.016 7.397 1.00 69.88 92 ILE A N 1
ATOM 748 C CA . ILE A 1 92 ? -38.779 5.720 7.560 1.00 69.88 92 ILE A CA 1
ATOM 749 C C . ILE A 1 92 ? -38.920 6.716 6.404 1.00 69.88 92 ILE A C 1
ATOM 751 O O . ILE A 1 92 ? -37.988 7.465 6.094 1.00 69.88 92 ILE A O 1
ATOM 755 N N . THR A 1 93 ? -40.074 6.743 5.731 1.00 73.31 93 THR A N 1
ATOM 756 C CA . THR A 1 93 ? -40.309 7.769 4.707 1.00 73.31 93 THR A CA 1
ATOM 757 C C . THR A 1 93 ? -40.474 9.132 5.377 1.00 73.31 93 THR A C 1
ATOM 759 O O . THR A 1 93 ? -40.997 9.229 6.484 1.00 73.31 93 THR A O 1
ATOM 762 N N . GLY A 1 94 ? -40.069 10.220 4.716 1.00 70.62 94 GLY A N 1
ATOM 763 C CA . GLY A 1 94 ? -40.102 11.552 5.339 1.00 70.62 94 GLY A CA 1
ATOM 764 C C . GLY A 1 94 ? -41.484 11.984 5.860 1.00 70.62 94 GLY A C 1
ATOM 765 O O . GLY A 1 94 ? -41.558 12.783 6.787 1.00 70.62 94 GLY A O 1
ATOM 766 N N . ARG A 1 95 ? -42.579 11.433 5.316 1.00 76.62 95 ARG A N 1
ATOM 767 C CA . ARG A 1 95 ? -43.942 11.671 5.823 1.00 76.62 95 ARG A CA 1
ATOM 768 C C . ARG A 1 95 ? -44.212 10.928 7.127 1.00 76.62 95 ARG A C 1
ATOM 770 O O . ARG A 1 95 ? -44.755 11.526 8.049 1.00 76.62 95 ARG A O 1
ATOM 777 N N . ASP A 1 96 ? -43.800 9.668 7.203 1.00 77.44 96 ASP A N 1
ATOM 778 C CA . ASP A 1 96 ? -43.973 8.839 8.395 1.00 77.44 96 ASP A CA 1
ATOM 779 C C . ASP A 1 96 ? -43.115 9.368 9.548 1.00 77.44 96 ASP A C 1
ATOM 781 O O . ASP A 1 96 ? -43.588 9.442 10.676 1.00 77.44 96 ASP A O 1
ATOM 785 N N . TYR A 1 97 ? -41.899 9.842 9.253 1.00 77.31 97 TYR A N 1
ATOM 786 C CA . TYR A 1 97 ? -41.015 10.465 10.241 1.00 77.31 97 TYR A CA 1
ATOM 787 C C . TYR A 1 97 ? -41.653 11.720 10.836 1.00 77.31 97 TYR A C 1
ATOM 789 O O . TYR A 1 97 ? -41.759 11.857 12.052 1.00 77.31 97 TYR A O 1
ATOM 797 N N . LEU A 1 98 ? -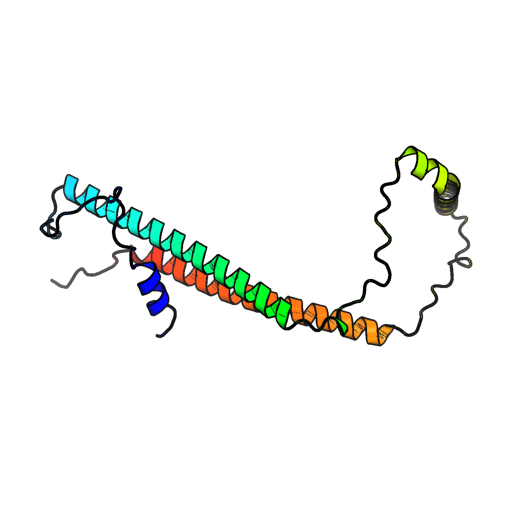42.131 12.628 9.979 1.00 77.19 98 LEU A N 1
ATOM 798 C CA . LEU A 1 98 ? -42.775 13.847 10.453 1.00 77.19 98 LEU A CA 1
ATOM 799 C C . LEU A 1 98 ? -44.014 13.522 11.285 1.00 77.19 98 LEU A C 1
ATOM 801 O O . LEU A 1 98 ? -44.161 14.100 12.352 1.00 77.19 98 LEU A O 1
ATOM 805 N N . ALA A 1 99 ? -44.853 12.574 10.860 1.00 76.69 99 ALA A N 1
ATOM 806 C CA . ALA A 1 99 ? -46.047 12.182 11.607 1.00 76.69 99 ALA A CA 1
ATOM 807 C C . ALA A 1 99 ? -45.725 11.574 12.984 1.00 76.69 99 ALA A C 1
ATOM 809 O O . ALA A 1 99 ? -46.403 11.891 13.958 1.00 76.69 99 ALA A O 1
ATOM 810 N N . TYR A 1 100 ? -44.689 10.736 13.078 1.00 78.94 100 TYR A N 1
ATOM 811 C CA . TYR A 1 100 ? -44.318 10.069 14.329 1.00 78.94 100 TYR A CA 1
ATOM 812 C C . TYR A 1 100 ? -43.659 11.016 15.338 1.00 78.94 100 TYR A C 1
ATOM 814 O O . TYR A 1 100 ? -43.916 10.916 16.533 1.00 78.94 100 TYR A O 1
ATOM 822 N N . PHE A 1 101 ? -42.840 11.955 14.855 1.00 79.31 101 PHE A N 1
ATOM 823 C CA . PHE A 1 101 ? -42.017 12.834 15.691 1.00 79.31 101 PHE A CA 1
ATOM 824 C C . PHE A 1 101 ? -42.519 14.282 15.736 1.00 79.31 101 PHE A C 1
ATOM 826 O O . PHE A 1 101 ? -41.799 15.162 16.200 1.00 79.31 101 PHE A O 1
ATOM 833 N N . THR A 1 102 ? -43.742 14.564 15.263 1.00 83.06 102 THR A N 1
ATOM 834 C CA . THR A 1 102 ? -44.289 15.936 15.236 1.00 83.06 102 THR A CA 1
ATOM 835 C C . THR A 1 102 ? -44.213 16.587 16.616 1.00 83.06 102 THR A C 1
ATOM 837 O O . THR A 1 102 ? -43.785 17.732 16.722 1.00 83.06 102 THR A O 1
ATOM 840 N N . GLN A 1 103 ? -44.596 15.858 17.668 1.00 80.06 103 GLN A N 1
ATOM 841 C CA . GLN A 1 103 ? -44.630 16.402 19.022 1.00 80.06 103 GLN A CA 1
ATOM 842 C C . GLN A 1 103 ? -43.223 16.696 19.552 1.00 80.06 103 GLN A C 1
ATOM 844 O O . GLN A 1 103 ? -42.989 17.796 20.031 1.00 80.06 103 GLN A O 1
ATOM 849 N N . ASP A 1 104 ? -42.271 15.780 19.366 1.00 75.56 104 ASP A N 1
ATOM 850 C CA . ASP A 1 104 ? -40.878 15.978 19.788 1.00 75.56 104 ASP A CA 1
ATOM 851 C C . ASP A 1 104 ? -40.212 17.146 19.041 1.00 75.56 104 ASP A C 1
ATOM 853 O O . ASP A 1 104 ? -39.437 17.913 19.613 1.00 75.56 104 ASP A O 1
ATOM 857 N N . ILE A 1 105 ? -40.531 17.316 17.752 1.00 81.12 105 ILE A N 1
ATOM 858 C CA . ILE A 1 105 ? -40.048 18.442 16.944 1.00 81.12 105 ILE A CA 1
ATOM 859 C C . ILE A 1 105 ? -40.632 19.760 17.463 1.00 81.12 105 ILE A C 1
ATOM 861 O O . ILE A 1 105 ? -39.893 20.736 17.593 1.00 81.12 105 ILE A O 1
ATOM 865 N N . LEU A 1 106 ? -41.932 19.800 17.771 1.00 85.56 106 LEU A N 1
ATOM 866 C CA . LEU A 1 106 ? -42.582 20.979 18.346 1.00 85.56 106 LEU A CA 1
ATOM 867 C C . LEU A 1 106 ? -42.034 21.302 19.740 1.00 85.56 106 LEU A C 1
ATOM 869 O O . LEU A 1 106 ? -41.721 22.457 20.004 1.00 85.56 106 LEU A O 1
ATOM 873 N N . ASP A 1 107 ? -41.815 20.295 20.582 1.00 78.38 107 ASP A N 1
ATOM 874 C CA . ASP A 1 107 ? -41.249 20.461 21.920 1.00 78.38 107 ASP A CA 1
ATOM 875 C C . ASP A 1 107 ? -39.799 20.983 21.857 1.00 78.38 107 ASP A C 1
ATOM 877 O O . ASP A 1 107 ? -39.408 21.837 22.655 1.00 78.38 107 ASP A O 1
ATOM 881 N N . CYS A 1 108 ? -39.007 20.545 20.869 1.00 78.31 108 CYS A N 1
ATOM 882 C CA . CYS A 1 108 ? -37.679 21.098 20.585 1.00 78.31 108 CYS A CA 1
ATOM 883 C C . CYS A 1 108 ? -37.736 22.563 20.133 1.00 78.31 108 CYS A C 1
ATOM 885 O O . CYS A 1 108 ? -36.909 23.368 20.564 1.00 78.31 108 CYS A O 1
ATOM 887 N N . ILE A 1 109 ? -38.694 22.923 19.275 1.00 82.94 109 ILE A N 1
ATOM 888 C CA . ILE A 1 109 ? -38.892 24.310 18.828 1.00 82.94 109 ILE A CA 1
ATOM 889 C C . ILE A 1 109 ? -39.307 25.189 20.013 1.00 82.94 109 ILE A C 1
ATOM 891 O O . ILE A 1 109 ? -38.699 26.235 20.232 1.00 82.94 109 ILE A O 1
ATOM 895 N N . ASP A 1 110 ? -40.255 24.732 20.828 1.00 79.81 110 ASP A N 1
ATOM 896 C CA . ASP A 1 110 ? -40.703 25.422 22.038 1.00 79.81 110 ASP A CA 1
ATOM 897 C C . ASP A 1 110 ? -39.572 25.570 23.062 1.00 79.81 110 ASP A C 1
ATOM 899 O O . ASP A 1 110 ? -39.463 26.596 23.736 1.00 79.81 110 ASP A O 1
ATOM 903 N N . HIS A 1 111 ? -38.713 24.559 23.199 1.00 76.69 111 HIS A N 1
ATOM 904 C CA . HIS A 1 111 ? -37.536 24.633 24.057 1.00 76.69 111 HIS A CA 1
ATOM 905 C C . HIS A 1 111 ? -36.534 25.672 23.544 1.00 76.69 111 HIS A C 1
ATOM 907 O O . HIS A 1 111 ? -36.081 26.507 24.323 1.00 76.69 111 HIS A O 1
ATOM 913 N N . LEU A 1 112 ? -36.236 25.688 22.242 1.00 77.44 112 LEU A N 1
ATOM 914 C CA . LEU A 1 112 ? -35.361 26.694 21.631 1.00 77.44 112 LEU A CA 1
ATOM 915 C C . LEU A 1 112 ? -35.927 28.114 21.765 1.00 77.44 112 LEU A C 1
ATOM 917 O O . LEU A 1 112 ? -35.173 29.049 22.037 1.00 77.44 112 LEU A O 1
ATOM 921 N N . ASP A 1 113 ? -37.242 28.282 21.636 1.00 77.38 113 ASP A N 1
ATOM 922 C CA . ASP A 1 113 ? -37.905 29.569 21.846 1.00 77.38 113 ASP A CA 1
ATOM 923 C C . ASP A 1 113 ? -37.856 30.015 23.315 1.00 77.38 113 ASP A C 1
ATOM 925 O O . ASP A 1 113 ? -37.657 31.202 23.580 1.00 77.38 113 ASP A O 1
ATOM 929 N N . LYS A 1 114 ? -37.955 29.088 24.275 1.00 75.94 114 LYS A N 1
ATOM 930 C CA . LYS A 1 114 ? -37.761 29.369 25.712 1.00 75.94 114 LYS A CA 1
ATOM 931 C C . LYS A 1 114 ? -36.312 29.723 26.045 1.00 75.94 114 LYS A C 1
ATOM 933 O O . LYS A 1 114 ? -36.087 30.656 26.812 1.00 75.94 114 LYS A O 1
ATOM 938 N N . VAL A 1 115 ? -35.338 29.040 25.436 1.00 72.31 115 VAL A N 1
ATOM 939 C CA . VAL A 1 115 ? -33.901 29.367 25.542 1.00 72.31 115 VAL A CA 1
ATOM 940 C C . VAL A 1 115 ? -33.637 30.769 24.995 1.00 72.31 115 VAL A C 1
ATOM 942 O O . VAL A 1 115 ? -32.953 31.561 25.628 1.00 72.31 115 VAL A O 1
ATOM 945 N N . LYS A 1 116 ? -34.227 31.121 23.848 1.00 73.19 116 LYS A N 1
ATOM 946 C CA . LYS A 1 116 ? -34.080 32.448 23.233 1.00 73.19 116 LYS A CA 1
ATOM 947 C C . LYS A 1 116 ? -34.715 33.576 24.056 1.00 73.19 116 LYS A C 1
ATOM 949 O O . LYS A 1 116 ? -34.317 34.729 23.908 1.00 73.19 116 LYS A O 1
ATOM 954 N N . ARG A 1 117 ? -35.720 33.264 24.876 1.00 73.75 117 ARG A N 1
ATOM 955 C CA . ARG A 1 117 ? -36.413 34.216 25.759 1.00 73.75 117 ARG A CA 1
ATOM 956 C C . ARG A 1 117 ? -35.823 34.280 27.175 1.00 73.75 117 ARG A C 1
ATOM 958 O O . ARG A 1 117 ? -36.391 34.983 28.001 1.00 73.75 117 ARG A O 1
ATOM 965 N N . ASP A 1 118 ? -34.710 33.587 27.445 1.00 62.56 118 ASP A N 1
ATOM 966 C CA . ASP A 1 118 ? -34.089 33.462 28.778 1.00 62.56 118 ASP A CA 1
ATOM 967 C C . ASP A 1 118 ? -35.054 32.930 29.867 1.00 62.56 118 ASP A C 1
ATOM 969 O O . ASP A 1 118 ? -34.920 33.230 31.051 1.00 62.56 118 ASP A O 1
ATOM 973 N N . GLU A 1 119 ? -36.035 32.101 29.488 1.00 58.91 119 GLU A N 1
ATOM 974 C CA . GLU A 1 119 ? -37.044 31.533 30.405 1.00 58.91 119 GLU A CA 1
ATOM 975 C C . GLU A 1 119 ? -36.692 30.112 30.893 1.00 58.91 119 GLU A C 1
ATOM 977 O O . GLU A 1 119 ? -37.533 29.405 31.456 1.00 58.91 119 GLU A O 1
ATOM 982 N N . VAL A 1 120 ? -35.459 29.647 30.673 1.00 56.03 120 VAL A N 1
ATOM 983 C CA . VAL A 1 120 ? -35.054 28.286 31.051 1.00 56.03 120 VAL A CA 1
ATOM 984 C C . VAL A 1 120 ? -34.582 28.252 32.498 1.00 56.03 120 VAL A C 1
ATOM 986 O O . VAL A 1 120 ? -33.489 28.700 32.828 1.00 56.03 120 VAL A O 1
ATOM 989 N N . ASP A 1 121 ? -35.418 27.673 33.357 1.00 54.97 121 ASP A N 1
ATOM 990 C CA . ASP A 1 121 ? -35.060 27.287 34.719 1.00 54.97 121 ASP A CA 1
ATOM 991 C C . ASP A 1 121 ? -34.114 26.060 34.661 1.00 54.97 121 ASP A C 1
ATOM 993 O O . ASP A 1 121 ? -34.555 24.975 34.260 1.00 54.97 121 ASP A O 1
ATOM 997 N N . PRO A 1 122 ? -32.823 26.179 35.034 1.00 56.34 122 PRO A N 1
ATOM 998 C CA . PRO A 1 122 ? -31.807 25.124 34.877 1.00 56.34 122 PRO A CA 1
ATOM 999 C C . PRO A 1 122 ? -32.024 23.898 35.789 1.00 56.34 122 PRO A C 1
ATOM 1001 O O . PRO A 1 122 ? -31.213 22.980 35.836 1.00 56.34 122 PRO A O 1
ATOM 1004 N N . SER A 1 123 ? -33.122 23.868 36.546 1.00 54.28 123 SER A N 1
ATOM 1005 C CA . SER A 1 123 ? -33.442 22.835 37.536 1.00 54.28 123 SER A CA 1
ATOM 1006 C C . SER A 1 123 ? -34.124 21.583 36.947 1.00 54.28 123 SER A C 1
ATOM 1008 O O . SER A 1 123 ? -34.268 20.569 37.632 1.00 54.28 123 SER A O 1
ATOM 1010 N N . LYS A 1 124 ? -34.549 21.617 35.674 1.00 53.03 124 LYS A N 1
ATOM 1011 C CA . LYS A 1 124 ? -35.263 20.509 35.002 1.00 53.03 124 LYS A CA 1
ATOM 1012 C C . LYS A 1 124 ? -34.438 19.761 33.954 1.00 53.03 124 LYS A C 1
ATOM 1014 O O . LYS A 1 124 ? -35.016 19.120 33.078 1.00 53.03 124 LYS A O 1
ATOM 1019 N N . ASP A 1 125 ? -33.115 19.787 34.057 1.00 46.94 125 ASP A N 1
ATOM 1020 C CA . ASP A 1 125 ? -32.305 18.868 33.264 1.00 46.94 125 ASP A CA 1
ATOM 1021 C C . ASP A 1 125 ? -32.656 17.418 33.642 1.00 46.94 125 ASP A C 1
ATOM 1023 O O . ASP A 1 125 ? -32.718 17.081 34.835 1.00 46.94 125 ASP A O 1
ATOM 1027 N N . PRO A 1 126 ? -32.919 16.529 32.666 1.00 47.66 126 PRO A N 1
ATOM 1028 C CA . PRO A 1 126 ? -33.131 15.127 32.966 1.00 47.66 126 PRO A CA 1
ATOM 1029 C C . PRO A 1 126 ? -31.871 14.607 33.654 1.00 47.66 126 PRO A C 1
ATOM 1031 O O . PRO A 1 126 ? -30.776 14.674 33.097 1.00 47.66 126 PRO A O 1
ATOM 1034 N N . LYS A 1 127 ? -32.030 14.107 34.888 1.00 45.94 127 LYS A N 1
ATOM 1035 C CA . LYS A 1 127 ? -30.965 13.442 35.644 1.00 45.94 127 LYS A CA 1
ATOM 1036 C C . LYS A 1 127 ? -30.304 12.414 34.735 1.00 45.94 127 LYS A C 1
ATOM 1038 O O . LYS A 1 127 ? -30.853 11.336 34.513 1.00 45.94 127 LYS A O 1
ATOM 1043 N N . VAL A 1 128 ? -29.116 12.744 34.238 1.00 44.31 128 VAL A N 1
ATOM 1044 C CA . VAL A 1 128 ? -28.220 11.787 33.605 1.00 44.31 128 VAL A CA 1
ATOM 1045 C C . VAL A 1 128 ? -27.895 10.775 34.692 1.00 44.31 128 VAL A C 1
ATOM 1047 O O . VAL A 1 128 ? -27.128 11.051 35.613 1.00 44.31 128 VAL A O 1
ATOM 1050 N N . VAL A 1 129 ? -28.560 9.623 34.639 1.00 41.38 129 VAL A N 1
ATOM 1051 C CA . VAL A 1 129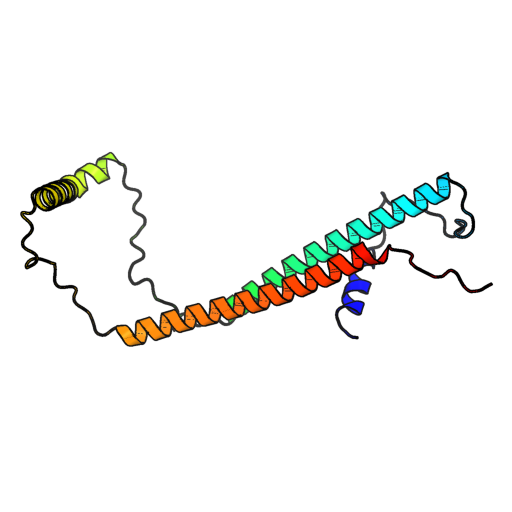 ? -28.252 8.483 35.494 1.00 41.38 129 VAL A CA 1
ATOM 1052 C C . VAL A 1 129 ? -26.855 8.028 35.088 1.00 41.38 129 VAL A C 1
ATOM 1054 O O . VAL A 1 129 ? -26.685 7.256 34.147 1.00 41.38 129 VAL A O 1
ATOM 1057 N N . GLN A 1 130 ? -25.835 8.559 35.762 1.00 42.97 130 GLN A N 1
ATOM 1058 C CA . GLN A 1 130 ? -24.481 8.033 35.693 1.00 42.97 130 GLN A CA 1
ATOM 1059 C C . GLN A 1 130 ? -24.502 6.656 36.355 1.00 42.97 130 GLN A C 1
ATOM 1061 O O . GLN A 1 130 ? -24.373 6.509 37.567 1.00 42.97 130 GLN A O 1
ATOM 1066 N N . VAL A 1 131 ? -24.749 5.629 35.547 1.00 46.25 131 VAL A N 1
ATOM 1067 C CA . VAL A 1 131 ? -24.496 4.244 35.936 1.00 46.25 131 VAL A CA 1
ATOM 1068 C C . VAL A 1 131 ? -22.978 4.094 36.070 1.00 46.25 131 VAL A C 1
ATOM 1070 O O . VAL A 1 131 ? -22.254 4.575 35.199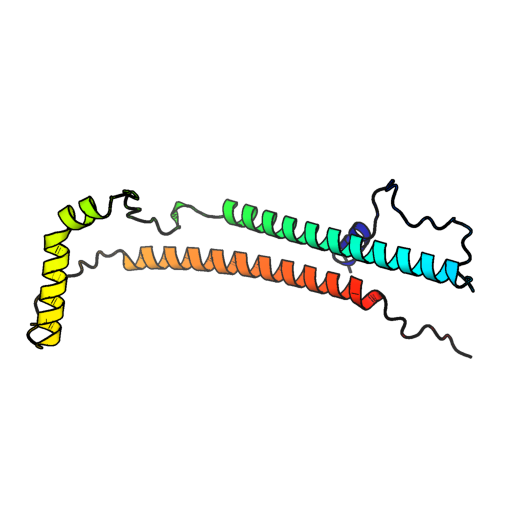 1.00 46.25 131 VAL A O 1
ATOM 1073 N N . ASN A 1 132 ? -22.517 3.441 37.143 1.00 47.75 132 ASN A N 1
ATOM 1074 C CA . ASN A 1 132 ? -21.121 3.121 37.504 1.00 47.75 132 ASN A CA 1
ATOM 1075 C C . ASN A 1 132 ? -20.361 2.274 36.446 1.00 47.75 132 ASN A C 1
ATOM 1077 O O . ASN A 1 132 ? -19.787 1.235 36.752 1.00 47.75 132 ASN A O 1
ATOM 1081 N N . ASN A 1 133 ? -20.348 2.704 35.186 1.00 51.81 133 ASN A N 1
ATOM 1082 C CA . ASN A 1 133 ? -19.702 2.044 34.051 1.00 51.81 133 ASN A CA 1
ATOM 1083 C C . ASN A 1 133 ? -18.395 2.744 33.632 1.00 51.81 133 ASN A C 1
ATOM 1085 O O . ASN A 1 133 ? -17.819 2.377 32.611 1.00 51.81 133 ASN A O 1
ATOM 1089 N N . GLY A 1 134 ? -17.945 3.759 34.381 1.00 53.09 134 GLY A N 1
ATOM 1090 C CA . GLY A 1 134 ? -16.812 4.615 34.016 1.00 53.09 134 GLY A CA 1
ATOM 1091 C C . GLY A 1 134 ? -15.505 3.848 33.814 1.00 53.09 134 GLY A C 1
ATOM 1092 O O . GLY A 1 134 ? -14.875 4.006 32.776 1.00 53.09 134 GLY A O 1
ATOM 1093 N N . GLU A 1 135 ? -15.141 2.961 34.742 1.00 58.59 135 GLU A N 1
ATOM 1094 C CA . GLU A 1 135 ? -13.886 2.193 34.673 1.00 58.59 135 GLU A CA 1
ATOM 1095 C C . GLU A 1 135 ? -13.889 1.185 33.511 1.00 58.59 135 GLU A C 1
ATOM 1097 O O . GLU A 1 135 ? -12.964 1.158 32.705 1.00 58.59 135 GLU A O 1
ATOM 1102 N N . LEU A 1 136 ? -14.984 0.436 33.332 1.00 56.94 136 LEU A N 1
ATOM 1103 C CA . LEU A 1 136 ? -15.115 -0.541 32.244 1.00 56.94 136 LEU A CA 1
ATOM 1104 C C . LEU A 1 136 ? -15.187 0.125 30.858 1.00 56.94 136 LEU A C 1
ATOM 1106 O O . LEU A 1 136 ? -14.759 -0.447 29.857 1.00 56.94 136 LEU A O 1
ATOM 1110 N N . PHE A 1 137 ? -15.771 1.323 30.774 1.00 58.84 137 PHE A N 1
ATOM 1111 C CA . PHE A 1 137 ? -15.789 2.110 29.543 1.00 58.84 137 PHE A CA 1
ATOM 1112 C C . PHE A 1 137 ? -14.395 2.661 29.227 1.00 58.84 137 PHE A C 1
ATOM 1114 O O . PHE A 1 137 ? -13.995 2.625 28.065 1.00 58.84 137 PHE A O 1
ATOM 1121 N N . HIS A 1 138 ? -13.650 3.097 30.247 1.00 61.84 138 HIS A N 1
ATOM 1122 C CA . HIS A 1 138 ? -12.289 3.609 30.106 1.00 61.84 138 HIS A CA 1
ATOM 1123 C C . HIS A 1 138 ? -11.293 2.518 29.677 1.00 61.84 138 HIS A C 1
ATOM 1125 O O . HIS A 1 138 ? -10.511 2.739 28.757 1.00 61.84 138 HIS A O 1
ATOM 1131 N N . GLU A 1 139 ? -11.374 1.308 30.240 1.00 63.59 139 GLU A N 1
ATOM 1132 C CA . GLU A 1 139 ? -10.538 0.170 29.819 1.00 63.59 139 GLU A CA 1
ATOM 1133 C C . GLU A 1 139 ? -10.816 -0.260 28.367 1.00 63.59 139 GLU A C 1
ATOM 1135 O O . GLU A 1 139 ? -9.905 -0.621 27.618 1.00 63.59 139 GLU A O 1
ATOM 1140 N N . ARG A 1 140 ? -12.083 -0.213 27.933 1.00 63.50 140 ARG A N 1
ATOM 1141 C CA . ARG A 1 140 ? -12.478 -0.574 26.559 1.00 63.50 140 ARG A CA 1
ATOM 1142 C C . ARG A 1 140 ? -12.044 0.468 25.533 1.00 63.50 140 ARG A C 1
ATOM 1144 O O . ARG A 1 140 ? -11.654 0.100 24.423 1.00 63.50 140 ARG A O 1
ATOM 1151 N N . THR A 1 141 ? -12.113 1.753 25.877 1.00 72.38 141 THR A N 1
ATOM 1152 C CA . THR A 1 141 ? -11.610 2.832 25.015 1.00 72.38 141 THR A CA 1
ATOM 1153 C C . THR A 1 141 ? -10.084 2.838 24.958 1.00 72.38 141 THR A C 1
ATOM 1155 O O . THR A 1 141 ? -9.526 3.022 23.878 1.00 72.38 141 THR A O 1
ATOM 1158 N N . GLU A 1 142 ? -9.397 2.529 26.060 1.00 81.25 142 GLU A N 1
ATOM 1159 C CA . GLU A 1 142 ? -7.943 2.335 26.070 1.00 81.25 142 GLU A CA 1
ATOM 1160 C C . GLU A 1 142 ? -7.508 1.149 25.210 1.00 81.25 142 GLU A C 1
ATOM 1162 O O . GLU A 1 142 ? -6.582 1.284 24.410 1.00 81.25 142 GLU A O 1
ATOM 1167 N N . TYR A 1 143 ? -8.194 0.007 25.309 1.00 80.38 143 TYR A N 1
ATOM 1168 C CA . TYR A 1 143 ? -7.901 -1.164 24.482 1.00 80.38 143 TYR A CA 1
ATOM 1169 C C . TYR A 1 143 ? -8.076 -0.876 22.984 1.00 80.38 143 TYR A C 1
ATOM 1171 O O . TYR A 1 143 ? -7.221 -1.243 22.177 1.00 80.38 143 TYR A O 1
ATOM 1179 N N . ALA A 1 144 ? -9.148 -0.174 22.607 1.00 80.38 144 ALA A N 1
ATOM 1180 C CA . ALA A 1 144 ? -9.354 0.261 21.227 1.00 80.38 144 ALA A CA 1
ATOM 1181 C C . ALA A 1 144 ? -8.233 1.205 20.754 1.00 80.38 144 ALA A C 1
ATOM 1183 O O . ALA A 1 144 ? -7.684 1.002 19.672 1.00 80.38 144 ALA A O 1
ATOM 1184 N N . SER A 1 145 ? -7.830 2.167 21.590 1.00 84.88 145 SER A N 1
ATOM 1185 C CA . SER A 1 145 ? -6.726 3.085 21.280 1.00 84.88 145 SER A CA 1
ATOM 1186 C C . SER A 1 145 ? -5.378 2.365 21.144 1.00 84.88 145 SER A C 1
ATOM 1188 O O . SER A 1 145 ? -4.569 2.719 20.291 1.00 84.88 145 SER A O 1
ATOM 1190 N N . GLN A 1 146 ? -5.118 1.333 21.951 1.00 86.81 146 GLN A N 1
ATOM 1191 C CA . GLN A 1 146 ? -3.904 0.518 21.834 1.00 86.81 146 GLN A CA 1
ATOM 1192 C C . GLN A 1 146 ? -3.865 -0.266 20.517 1.00 86.81 146 GLN A C 1
ATOM 1194 O O . GLN A 1 146 ? -2.813 -0.334 19.884 1.00 86.81 146 GLN A O 1
ATOM 1199 N N . LEU A 1 147 ? -4.999 -0.833 20.092 1.00 86.56 147 LEU A N 1
ATOM 1200 C CA . LEU A 1 147 ? -5.108 -1.531 18.809 1.00 86.56 147 LEU A CA 1
ATOM 1201 C C . LEU A 1 147 ? -4.897 -0.587 17.622 1.00 86.56 147 LEU A C 1
ATOM 1203 O O . LEU A 1 147 ? -4.193 -0.953 16.685 1.00 86.56 147 LEU A O 1
ATOM 1207 N N . GLU A 1 148 ? -5.472 0.615 17.678 1.00 87.19 148 GLU A N 1
ATOM 1208 C CA . GLU A 1 148 ? -5.292 1.650 16.655 1.00 87.19 148 GLU A CA 1
ATOM 1209 C C . GLU A 1 148 ? -3.820 2.060 16.544 1.00 87.19 148 GLU A C 1
ATOM 1211 O O . GLU A 1 148 ? -3.232 1.940 15.475 1.00 87.19 148 GLU A O 1
ATOM 1216 N N . LYS A 1 149 ? -3.169 2.384 17.670 1.00 89.75 149 LYS A N 1
ATOM 1217 C CA . LYS A 1 149 ? -1.734 2.720 17.695 1.00 89.75 149 LYS A CA 1
ATOM 1218 C C . LYS A 1 149 ? -0.847 1.600 17.155 1.00 89.75 149 LYS A C 1
ATOM 1220 O O . LYS A 1 149 ? 0.141 1.872 16.478 1.00 89.75 149 LYS A O 1
ATOM 1225 N N . LEU A 1 150 ? -1.166 0.344 17.472 1.00 89.50 150 LEU A N 1
ATOM 1226 C CA . LEU A 1 150 ? -0.410 -0.808 16.982 1.00 89.50 150 LEU A CA 1
ATOM 1227 C C . LEU A 1 150 ? -0.586 -0.993 15.471 1.00 89.50 150 LEU A C 1
ATOM 1229 O O . LEU A 1 150 ? 0.393 -1.255 14.775 1.00 89.50 150 LEU A O 1
ATOM 1233 N N . PHE A 1 151 ? -1.810 -0.840 14.967 1.00 90.94 151 PHE A N 1
ATOM 1234 C CA . PHE A 1 151 ? -2.088 -0.887 13.535 1.00 90.94 151 PHE A CA 1
ATOM 1235 C C . PHE A 1 151 ? -1.365 0.241 12.792 1.00 90.94 151 PHE A C 1
ATOM 1237 O O . PHE A 1 151 ? -0.642 -0.032 11.834 1.00 90.94 151 PHE A O 1
ATOM 1244 N N . ASP A 1 152 ? -1.482 1.475 13.281 1.00 91.19 152 ASP A N 1
ATOM 1245 C CA . ASP A 1 152 ? -0.848 2.650 12.685 1.00 91.19 152 ASP A CA 1
ATOM 1246 C C . ASP A 1 152 ? 0.674 2.512 12.654 1.00 91.19 152 ASP A C 1
ATOM 1248 O O . ASP A 1 152 ? 1.290 2.743 11.617 1.00 91.19 152 ASP A O 1
ATOM 1252 N N . SER A 1 153 ? 1.281 2.042 13.748 1.00 92.44 153 SER A N 1
ATOM 1253 C CA . SER A 1 153 ? 2.726 1.808 13.817 1.00 92.44 153 SER A CA 1
ATOM 1254 C C . SER A 1 153 ? 3.199 0.767 12.797 1.00 92.44 153 SER A C 1
ATOM 1256 O O . SER A 1 153 ? 4.220 0.974 12.141 1.00 92.44 153 SER A O 1
ATOM 1258 N N . GLN A 1 154 ? 2.457 -0.332 12.617 1.00 91.12 154 GLN A N 1
ATOM 1259 C CA . GLN A 1 154 ? 2.793 -1.355 11.620 1.00 91.12 154 GLN A CA 1
ATOM 1260 C C . GLN A 1 154 ? 2.615 -0.840 10.186 1.00 91.12 154 GLN A C 1
ATOM 1262 O O . GLN A 1 154 ? 3.425 -1.146 9.307 1.00 91.12 154 GLN A O 1
ATOM 1267 N N . CYS A 1 155 ? 1.572 -0.045 9.937 1.00 91.88 155 CYS A N 1
ATOM 1268 C CA . CYS A 1 155 ? 1.359 0.606 8.649 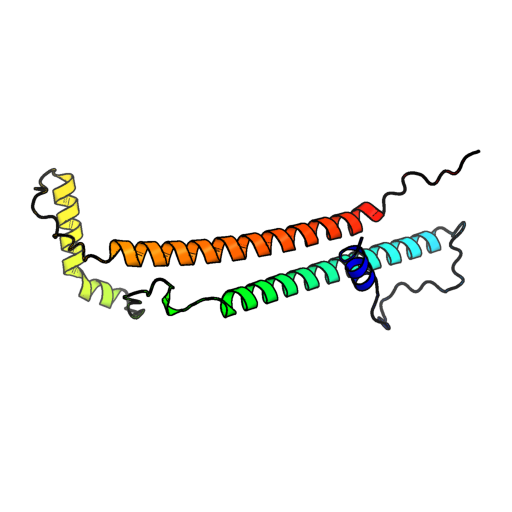1.00 91.88 155 CYS A CA 1
ATOM 1269 C C . CYS A 1 155 ? 2.459 1.627 8.335 1.00 91.88 155 CYS A C 1
ATOM 1271 O O . CYS A 1 155 ? 2.948 1.654 7.206 1.00 91.88 155 CYS A O 1
ATOM 1273 N N . GLU A 1 156 ? 2.884 2.421 9.317 1.00 93.25 156 GLU A N 1
ATOM 1274 C CA . GLU A 1 156 ? 3.965 3.395 9.170 1.00 93.25 156 GLU A CA 1
ATOM 1275 C C . GLU A 1 156 ? 5.305 2.711 8.875 1.00 93.25 156 GLU A C 1
ATOM 1277 O O . GLU A 1 156 ? 6.035 3.138 7.980 1.00 93.25 156 GLU A O 1
ATOM 1282 N N . GLU A 1 157 ? 5.618 1.604 9.551 1.00 91.62 157 GLU A N 1
ATOM 1283 C CA . GLU A 1 157 ? 6.822 0.824 9.259 1.00 91.62 157 GLU A CA 1
ATOM 1284 C C . GLU A 1 157 ? 6.805 0.270 7.823 1.00 91.62 157 GLU A C 1
ATOM 1286 O O . GLU A 1 157 ? 7.787 0.412 7.087 1.00 91.62 157 GLU A O 1
ATOM 1291 N N . ALA A 1 158 ? 5.679 -0.304 7.387 1.00 90.88 158 ALA A N 1
ATOM 1292 C CA . ALA A 1 158 ? 5.520 -0.827 6.030 1.00 90.88 158 ALA A CA 1
ATOM 1293 C C . ALA A 1 158 ? 5.601 0.273 4.953 1.00 90.88 158 ALA A C 1
ATOM 1295 O O . ALA A 1 158 ? 6.147 0.046 3.867 1.00 90.88 158 ALA A O 1
ATOM 1296 N N . GLU A 1 159 ? 5.080 1.464 5.244 1.00 92.62 159 GLU A N 1
ATOM 1297 C CA . GLU A 1 159 ? 5.165 2.644 4.379 1.00 92.62 159 GLU A CA 1
ATOM 1298 C C . GLU A 1 159 ? 6.600 3.176 4.295 1.00 92.62 159 GLU A C 1
ATOM 1300 O O . GLU A 1 159 ? 7.091 3.475 3.205 1.00 92.62 159 GLU A O 1
ATOM 1305 N N . ASN A 1 160 ? 7.319 3.228 5.417 1.00 91.88 160 ASN A N 1
ATOM 1306 C CA . ASN A 1 160 ? 8.724 3.628 5.443 1.00 91.88 160 ASN A CA 1
ATOM 1307 C C . ASN A 1 160 ? 9.590 2.674 4.612 1.00 91.88 160 ASN A C 1
ATOM 1309 O O . ASN A 1 160 ? 10.372 3.130 3.776 1.00 91.88 160 ASN A O 1
ATOM 1313 N N . GLN A 1 161 ? 9.398 1.359 4.753 1.00 88.25 161 GLN A N 1
ATOM 1314 C CA . GLN A 1 161 ? 10.093 0.362 3.931 1.00 88.25 161 GLN A CA 1
ATOM 1315 C C . GLN A 1 161 ? 9.785 0.530 2.435 1.00 88.25 161 GLN A C 1
ATOM 1317 O O . GLN A 1 161 ? 10.698 0.477 1.604 1.00 88.25 161 GLN A O 1
ATOM 1322 N N . TYR A 1 162 ? 8.516 0.772 2.085 1.00 91.25 162 TYR A N 1
ATOM 1323 C CA . TYR A 1 162 ? 8.102 1.054 0.710 1.00 91.25 162 TYR A CA 1
ATOM 1324 C C . TYR A 1 162 ? 8.803 2.297 0.153 1.00 91.25 162 TYR A C 1
ATOM 1326 O O . TYR A 1 162 ? 9.393 2.230 -0.926 1.00 91.25 162 TYR A O 1
ATOM 1334 N N . ARG A 1 163 ? 8.808 3.408 0.898 1.00 90.69 163 ARG A N 1
ATOM 1335 C CA . ARG A 1 163 ? 9.460 4.664 0.492 1.00 90.69 163 ARG A CA 1
ATOM 1336 C C . ARG A 1 163 ? 10.960 4.502 0.305 1.00 90.69 163 ARG A C 1
ATOM 1338 O O . ARG A 1 163 ? 11.493 4.963 -0.701 1.00 90.69 163 ARG A O 1
ATOM 1345 N N . THR A 1 164 ? 11.639 3.820 1.227 1.00 89.81 164 THR A N 1
ATOM 1346 C CA . THR A 1 164 ? 13.076 3.550 1.111 1.00 89.81 164 THR A CA 1
ATOM 1347 C C . THR A 1 164 ? 13.389 2.777 -0.170 1.00 89.81 164 THR A C 1
ATOM 1349 O O . THR A 1 164 ? 14.257 3.191 -0.934 1.00 89.81 164 THR A O 1
ATOM 1352 N N . LEU A 1 165 ? 12.659 1.694 -0.453 1.00 87.00 165 LEU A N 1
ATOM 1353 C CA . LEU A 1 165 ? 12.862 0.903 -1.672 1.00 87.00 165 LEU A CA 1
ATOM 1354 C C . LEU A 1 165 ? 12.507 1.673 -2.943 1.00 87.00 165 LEU A C 1
ATOM 1356 O O . LEU A 1 165 ? 13.233 1.592 -3.931 1.00 87.00 165 LEU A O 1
ATOM 1360 N N . TYR A 1 166 ? 11.420 2.440 -2.915 1.00 90.25 166 TYR A N 1
ATOM 1361 C CA . TYR A 1 166 ? 11.000 3.280 -4.029 1.00 90.25 166 TYR A CA 1
ATOM 1362 C C . TYR A 1 166 ? 12.084 4.303 -4.387 1.00 90.25 166 TYR A C 1
ATOM 1364 O O . TYR A 1 166 ? 12.459 4.414 -5.555 1.00 90.25 166 TYR A O 1
ATOM 1372 N N . ASN A 1 167 ? 12.653 4.977 -3.384 1.00 89.06 167 ASN A N 1
ATOM 1373 C CA . ASN A 1 167 ? 13.745 5.927 -3.584 1.00 89.06 167 ASN A CA 1
ATOM 1374 C C . ASN A 1 167 ? 15.002 5.230 -4.110 1.00 89.06 167 ASN A C 1
ATOM 1376 O O . ASN A 1 167 ? 15.571 5.704 -5.083 1.00 89.06 167 ASN A O 1
ATOM 1380 N N . ILE A 1 168 ? 15.381 4.061 -3.581 1.00 87.12 168 ILE A N 1
ATOM 1381 C CA . ILE A 1 168 ? 16.527 3.287 -4.097 1.00 87.12 168 ILE A CA 1
ATOM 1382 C C . ILE A 1 168 ? 16.343 2.921 -5.578 1.00 87.12 168 ILE A C 1
ATOM 1384 O O . ILE A 1 168 ? 17.293 3.004 -6.356 1.00 87.12 168 ILE A O 1
ATOM 1388 N N . ILE A 1 169 ? 15.136 2.514 -5.984 1.00 85.12 169 ILE A N 1
ATOM 1389 C CA . ILE A 1 169 ? 14.835 2.166 -7.382 1.00 85.12 169 ILE A CA 1
ATOM 1390 C C . ILE A 1 169 ? 14.881 3.411 -8.276 1.00 85.12 169 ILE A C 1
ATOM 1392 O O . ILE A 1 169 ? 15.288 3.324 -9.434 1.00 85.12 169 ILE A O 1
ATOM 1396 N N . ILE A 1 170 ? 14.471 4.575 -7.766 1.00 85.12 170 ILE A N 1
ATOM 1397 C CA . ILE A 1 170 ? 14.475 5.823 -8.533 1.00 85.12 170 ILE A CA 1
ATOM 1398 C C . ILE A 1 170 ? 15.866 6.448 -8.630 1.00 85.12 170 ILE A C 1
ATOM 1400 O O . ILE A 1 170 ? 16.269 6.794 -9.741 1.00 85.12 170 ILE A O 1
ATOM 1404 N N . GLU A 1 171 ? 16.572 6.567 -7.508 1.00 80.00 171 GLU A N 1
ATOM 1405 C CA . GLU A 1 171 ? 17.870 7.236 -7.350 1.00 80.00 171 GLU A CA 1
ATOM 1406 C C . GLU A 1 171 ? 19.053 6.367 -7.788 1.00 80.00 171 GLU A C 1
ATOM 1408 O O . GLU A 1 171 ? 20.101 6.901 -8.142 1.00 80.00 171 GLU A O 1
ATOM 1413 N N . GLY A 1 172 ? 18.893 5.039 -7.845 1.00 63.12 172 GLY A N 1
ATOM 1414 C CA . GLY A 1 172 ? 19.932 4.109 -8.306 1.00 63.12 172 GLY A CA 1
ATOM 1415 C C . GLY A 1 172 ? 20.404 4.315 -9.756 1.00 63.12 172 GLY A C 1
ATOM 1416 O O . GLY A 1 172 ? 21.319 3.622 -10.193 1.00 63.12 172 GLY A O 1
ATOM 1417 N N . ASP A 1 173 ? 19.801 5.256 -10.489 1.00 53.56 173 ASP A N 1
ATOM 1418 C CA . ASP A 1 173 ? 20.165 5.645 -11.854 1.00 53.56 173 ASP A CA 1
ATOM 1419 C C . ASP A 1 173 ? 21.092 6.872 -11.940 1.00 53.56 173 ASP A C 1
ATOM 1421 O O . ASP A 1 173 ? 21.447 7.242 -13.056 1.00 53.56 173 ASP A O 1
ATOM 1425 N N . ASP A 1 174 ? 21.499 7.510 -10.835 1.00 41.88 174 ASP A N 1
ATOM 1426 C CA . ASP A 1 174 ? 22.397 8.674 -10.895 1.00 41.88 174 ASP A CA 1
ATOM 1427 C C . ASP A 1 174 ? 23.863 8.207 -11.051 1.00 41.88 174 ASP A C 1
ATOM 1429 O O . ASP A 1 174 ? 24.469 7.709 -10.094 1.00 41.88 174 ASP A O 1
ATOM 1433 N N . PRO A 1 175 ? 24.499 8.334 -12.235 1.00 42.97 175 PRO A N 1
ATOM 1434 C CA . PRO A 1 175 ? 25.864 7.886 -12.436 1.00 42.97 175 PRO A CA 1
ATOM 1435 C C . PRO A 1 175 ? 26.804 8.993 -11.959 1.00 42.97 175 PRO A C 1
ATOM 1437 O O . PRO A 1 175 ? 27.444 9.678 -12.757 1.00 42.97 175 PRO A O 1
ATOM 1440 N N . LYS A 1 176 ? 26.920 9.188 -10.646 1.00 40.91 176 LYS A N 1
ATOM 1441 C CA . LYS A 1 176 ? 28.073 9.907 -10.105 1.00 40.91 176 LYS A CA 1
ATOM 1442 C C . LYS A 1 176 ? 29.210 8.914 -9.877 1.00 40.91 176 LYS A C 1
ATOM 1444 O O . LYS A 1 176 ? 29.172 8.094 -8.971 1.00 40.91 176 LYS A O 1
ATOM 1449 N N . LEU A 1 177 ? 30.252 9.079 -10.697 1.00 41.00 177 LEU A N 1
ATOM 1450 C CA . LEU A 1 177 ? 31.649 8.727 -10.412 1.00 41.00 177 LEU A CA 1
ATOM 1451 C C . LEU A 1 177 ? 32.049 7.242 -10.476 1.00 41.00 177 LEU A C 1
ATOM 1453 O O . LEU A 1 177 ? 32.492 6.640 -9.503 1.00 41.00 177 LEU A O 1
ATOM 1457 N N . HIS A 1 178 ? 32.132 6.725 -11.700 1.00 35.09 178 HIS A N 1
ATOM 1458 C CA . HIS A 1 178 ? 33.275 5.890 -12.093 1.00 35.09 178 HIS A CA 1
ATOM 1459 C C . HIS A 1 178 ? 34.014 6.521 -13.285 1.00 35.09 178 HIS A C 1
ATOM 1461 O O . HIS A 1 178 ? 34.281 5.883 -14.297 1.00 35.09 178 HIS A O 1
ATOM 1467 N N . GLN A 1 179 ? 34.393 7.798 -13.144 1.00 36.22 179 GLN A N 1
ATOM 1468 C CA . GLN A 1 179 ? 35.619 8.278 -13.783 1.00 36.22 179 GLN A CA 1
ATOM 1469 C C . GLN A 1 179 ? 36.783 7.728 -12.958 1.00 36.22 179 GLN A C 1
ATOM 1471 O O . GLN A 1 179 ? 37.196 8.303 -11.952 1.00 36.22 179 GLN A O 1
ATOM 1476 N N . LYS A 1 180 ? 37.256 6.541 -13.345 1.00 34.81 180 LYS A N 1
ATOM 1477 C CA . LYS A 1 180 ? 38.562 6.054 -12.915 1.00 34.81 180 LYS A CA 1
ATOM 1478 C C . LYS A 1 180 ? 39.622 6.991 -13.497 1.00 34.81 180 LYS A C 1
ATOM 1480 O O . LYS A 1 180 ? 39.732 7.102 -14.711 1.00 34.81 180 LYS A O 1
ATOM 1485 N N . GLN A 1 181 ? 40.309 7.672 -12.583 1.00 37.81 181 GLN A N 1
ATOM 1486 C CA . GLN A 1 181 ? 41.740 7.990 -12.582 1.00 37.81 181 GLN A CA 1
ATOM 1487 C C . GLN A 1 181 ? 42.443 7.902 -13.949 1.00 37.81 181 GLN A C 1
ATOM 1489 O O . GLN A 1 181 ? 42.713 6.806 -14.441 1.00 37.81 181 GLN A O 1
ATOM 1494 N N . THR A 1 182 ? 42.793 9.067 -14.493 1.00 36.25 182 THR A N 1
ATOM 1495 C CA . THR A 1 182 ? 44.020 9.255 -15.284 1.00 36.25 182 THR A CA 1
ATOM 1496 C C . THR A 1 182 ? 45.102 9.824 -14.391 1.00 36.25 182 THR A C 1
ATOM 1498 O O . THR A 1 182 ? 44.748 10.745 -13.617 1.00 36.25 182 THR A O 1
#

Foldseek 3Di:
DPDLVVLLVVLLDDDPDDPPALDDPPPQDPDPHDPVSVVSVVVNLVVSLVSSLVVLVVVLVVLLVVLVVVLVVPDDPVLAPPPPDPDPPPPADPVRVCVVCVPVVVVVVVVVVCVVVVNDDVPPDPPPPPDPCVVSVVSSVVSVVVSVVVSVVSNVVSVVSSVVSNCCSVVVPDPDDPPPDD